Protein AF-A0A2X7FXM3-F1 (afdb_monomer)

Mean predicted aligned error: 8.16 Å

Solvent-accessible surface area (backbone atoms only — not comparable to full-atom values): 3845 Å² total; per-residue (Å²): 137,83,92,83,87,86,89,75,96,62,55,73,66,59,44,36,69,73,64,32,64,70,53,53,50,61,55,41,51,96,76,39,78,90,80,86,84,90,69,79,81,65,64,85,79,49,77,62,93,82,68,82,131

Foldseek 3Di:
DDQDDDDDPDDPVVVCVVVNPVVVCVCPPPNRDDDDDPDDDCVVVPDPPPDDD

Sequence (53 aa):
MRSVGMLTNLNYEAMKTLLGERIMDRMTMNGGRWVSFNWESWRPNVGQPGIEK

Secondary structure (DSSP, 8-state):
--------SS-HHHHHHHH-HHHHHHHHTTTPPP----PPPSGGGS--TT---

Organism: Escherichia coli (NCBI:txid562)

Radius of gyration: 16.61 Å; Cα contacts (8 Å, |Δi|>4): 11; chains: 1; bounding box: 31×22×46 Å

Structure (mm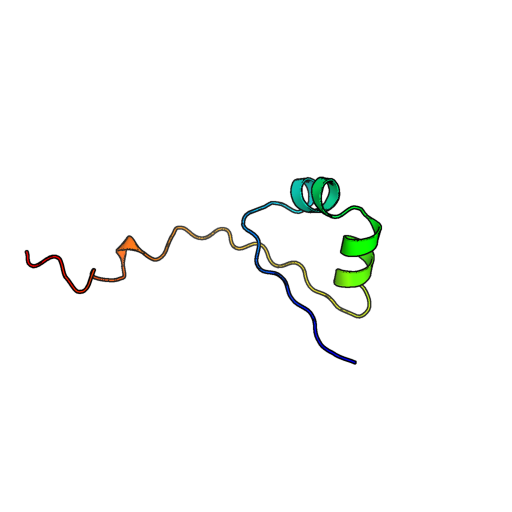CIF, N/CA/C/O backbone):
data_AF-A0A2X7FXM3-F1
#
_entry.id   AF-A0A2X7FXM3-F1
#
loop_
_atom_site.group_PDB
_atom_site.id
_atom_site.type_symbol
_atom_site.label_atom_id
_atom_site.label_alt_id
_atom_site.label_comp_id
_atom_site.label_asym_id
_atom_site.label_entity_id
_atom_site.label_seq_id
_atom_site.pdbx_PDB_ins_code
_atom_site.Cartn_x
_atom_site.Cartn_y
_atom_site.Cartn_z
_atom_site.occupancy
_atom_site.B_iso_or_equiv
_atom_site.auth_seq_id
_atom_site.auth_comp_id
_atom_site.auth_asym_id
_atom_site.auth_atom_id
_atom_site.pdbx_PDB_model_num
ATOM 1 N N . MET A 1 1 ? -19.016 -14.033 1.853 1.00 61.25 1 MET A N 1
ATOM 2 C CA . MET A 1 1 ? -18.009 -12.952 1.948 1.00 61.25 1 MET A CA 1
ATOM 3 C C . MET A 1 1 ? -17.407 -12.780 0.563 1.00 61.25 1 MET A C 1
ATOM 5 O O . MET A 1 1 ? -17.102 -13.794 -0.049 1.00 61.25 1 MET A O 1
ATOM 9 N N . ARG A 1 2 ? -17.349 -11.563 0.010 1.00 74.56 2 ARG A N 1
ATOM 10 C CA . ARG A 1 2 ? -16.738 -11.341 -1.311 1.00 74.56 2 ARG A CA 1
ATOM 11 C C . ARG A 1 2 ? -15.294 -10.908 -1.104 1.00 74.56 2 ARG A C 1
ATOM 13 O O . ARG A 1 2 ? -15.056 -9.987 -0.329 1.00 74.56 2 ARG A O 1
ATOM 20 N N . SER A 1 3 ? -14.364 -11.581 -1.769 1.00 78.12 3 SER A N 1
ATOM 21 C CA . SER A 1 3 ? -12.960 -11.183 -1.759 1.00 78.12 3 SER A CA 1
ATOM 22 C C . SER A 1 3 ? -12.809 -9.867 -2.513 1.00 78.12 3 SER A C 1
ATOM 24 O O . SER A 1 3 ? -13.318 -9.726 -3.625 1.00 78.12 3 SER A O 1
ATOM 26 N N . VAL A 1 4 ? -12.129 -8.908 -1.895 1.00 84.25 4 VAL A N 1
ATOM 27 C CA . VAL A 1 4 ? -11.771 -7.625 -2.503 1.00 84.25 4 VAL A CA 1
ATOM 28 C C . VAL A 1 4 ? -10.255 -7.544 -2.615 1.00 84.25 4 VAL A C 1
ATOM 30 O O . VAL A 1 4 ? -9.536 -8.055 -1.759 1.00 84.25 4 VAL A O 1
ATOM 33 N N . GLY A 1 5 ? -9.771 -6.926 -3.687 1.00 89.06 5 GLY A N 1
ATOM 34 C CA . GLY A 1 5 ? -8.349 -6.743 -3.948 1.00 89.06 5 GLY A CA 1
ATOM 35 C C . GLY A 1 5 ? -8.118 -5.449 -4.710 1.00 89.06 5 GLY A C 1
ATOM 36 O O . GLY A 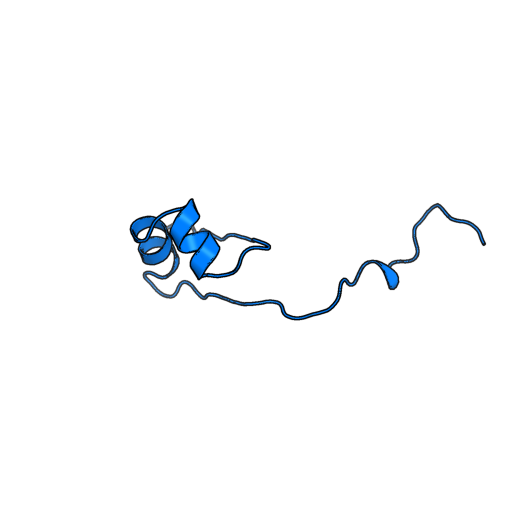1 5 ? -9.016 -4.953 -5.391 1.00 89.06 5 GLY A O 1
ATOM 37 N N . MET A 1 6 ? -6.919 -4.894 -4.573 1.00 89.06 6 MET A N 1
ATOM 38 C CA . MET A 1 6 ? -6.532 -3.648 -5.219 1.00 89.06 6 MET A CA 1
ATOM 39 C C . MET A 1 6 ? -5.126 -3.783 -5.781 1.00 89.06 6 MET A C 1
ATOM 41 O O . MET A 1 6 ? -4.236 -4.308 -5.116 1.00 89.06 6 MET A O 1
ATOM 45 N N . LEU A 1 7 ? -4.940 -3.286 -6.999 1.00 91.44 7 LEU A N 1
ATOM 46 C CA . LEU A 1 7 ? -3.633 -3.097 -7.607 1.00 91.44 7 LEU A CA 1
ATOM 47 C C . LEU A 1 7 ? -3.389 -1.597 -7.680 1.00 91.44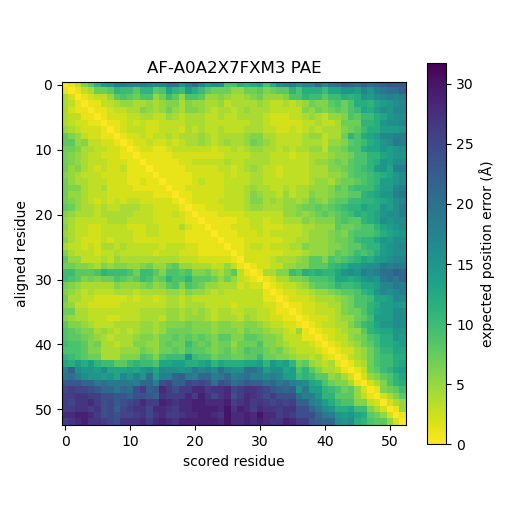 7 LEU A C 1
ATOM 49 O O . LEU A 1 7 ? -4.209 -0.857 -8.221 1.00 91.44 7 LEU A O 1
ATOM 53 N N . THR A 1 8 ? -2.288 -1.149 -7.095 1.00 89.00 8 THR A N 1
ATOM 54 C CA . THR A 1 8 ? -1.928 0.263 -7.030 1.00 89.00 8 THR A CA 1
ATOM 55 C C . THR A 1 8 ? -0.440 0.418 -7.286 1.00 89.00 8 THR A C 1
ATOM 57 O O . THR A 1 8 ? 0.354 -0.448 -6.926 1.00 89.00 8 THR A O 1
ATOM 60 N N . ASN A 1 9 ? -0.074 1.530 -7.916 1.00 89.81 9 ASN A N 1
ATOM 61 C CA . ASN A 1 9 ? 1.320 1.937 -8.068 1.00 89.81 9 ASN A CA 1
ATOM 62 C C . ASN A 1 9 ? 1.794 2.820 -6.898 1.00 89.81 9 ASN A C 1
ATOM 64 O O . ASN A 1 9 ? 2.898 3.354 -6.920 1.00 89.81 9 ASN A O 1
ATOM 68 N N . LEU A 1 10 ? 0.935 3.037 -5.900 1.00 87.38 10 LEU A N 1
ATOM 69 C CA . LEU A 1 10 ? 1.229 3.866 -4.740 1.00 87.38 10 LEU A CA 1
ATOM 70 C C . LEU A 1 10 ? 1.718 3.008 -3.573 1.00 87.38 10 LEU A C 1
ATOM 72 O O . LEU A 1 10 ? 1.269 1.881 -3.365 1.00 87.38 10 LEU A O 1
ATOM 76 N N . ASN A 1 11 ? 2.624 3.577 -2.782 1.00 88.00 11 ASN A N 1
ATOM 77 C CA . ASN A 1 11 ? 3.075 2.958 -1.542 1.00 88.00 11 ASN A CA 1
ATOM 78 C C . ASN A 1 11 ? 1.974 3.001 -0.461 1.00 88.00 11 ASN A C 1
ATOM 80 O O . ASN A 1 11 ? 0.956 3.686 -0.597 1.00 88.00 11 ASN A O 1
ATOM 84 N N . TYR A 1 12 ? 2.189 2.270 0.634 1.00 86.50 12 TYR A N 1
ATOM 85 C CA . TYR A 1 12 ? 1.213 2.160 1.720 1.00 86.50 12 TYR A CA 1
ATOM 86 C C . TYR A 1 12 ? 0.836 3.521 2.336 1.00 86.50 12 TYR A C 1
ATOM 88 O O . TYR A 1 12 ? -0.335 3.759 2.622 1.00 86.50 12 TYR A O 1
ATOM 96 N N . GLU A 1 13 ? 1.792 4.438 2.503 1.00 89.50 13 GLU A N 1
ATOM 97 C CA . GLU A 1 13 ? 1.542 5.754 3.112 1.00 89.50 13 GLU A CA 1
ATOM 98 C C . GLU A 1 13 ? 0.719 6.686 2.213 1.00 89.50 13 GLU A C 1
ATOM 100 O O . GLU A 1 13 ? -0.228 7.330 2.674 1.00 89.50 13 GL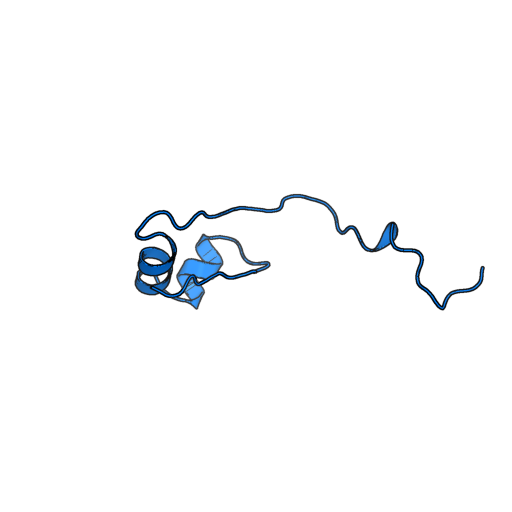U A O 1
ATOM 105 N N . ALA A 1 14 ? 1.023 6.713 0.914 1.00 89.38 14 ALA A N 1
ATOM 106 C CA . ALA A 1 14 ? 0.253 7.456 -0.076 1.00 89.38 14 ALA A CA 1
ATOM 107 C C . ALA A 1 14 ? -1.170 6.890 -0.193 1.00 89.38 14 ALA A C 1
ATOM 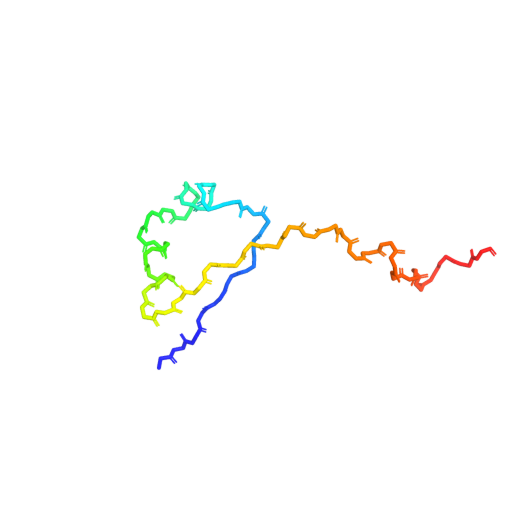109 O O . ALA A 1 14 ? -2.138 7.647 -0.243 1.00 89.38 14 ALA A O 1
ATOM 110 N N . MET A 1 15 ? -1.312 5.562 -0.145 1.00 90.88 15 MET A N 1
ATOM 111 C CA . MET A 1 15 ? -2.614 4.891 -0.115 1.00 90.88 15 MET A CA 1
ATOM 112 C C . MET A 1 15 ? -3.416 5.224 1.143 1.00 90.88 15 MET A C 1
ATOM 114 O O . MET A 1 15 ? -4.608 5.511 1.050 1.00 90.88 15 MET A O 1
ATOM 118 N N . LYS A 1 16 ? -2.767 5.241 2.310 1.00 89.81 16 LYS A N 1
ATOM 119 C CA . LYS A 1 16 ? -3.381 5.624 3.585 1.00 89.81 16 LYS A CA 1
ATOM 120 C C . LYS A 1 16 ? -3.852 7.079 3.572 1.00 89.81 16 LYS A C 1
ATOM 122 O O . LYS A 1 16 ? -4.923 7.367 4.094 1.00 89.81 16 LYS A O 1
ATOM 127 N N . THR A 1 17 ? -3.091 7.971 2.943 1.00 93.31 17 THR A N 1
ATOM 128 C CA . THR A 1 17 ? -3.463 9.386 2.783 1.00 93.31 17 THR A CA 1
ATOM 129 C C . THR A 1 17 ? -4.649 9.558 1.833 1.00 93.31 17 THR A C 1
ATOM 131 O O . THR A 1 17 ? -5.550 10.340 2.114 1.00 93.31 17 THR A O 1
ATOM 134 N N . LEU A 1 18 ? -4.677 8.808 0.728 1.00 91.94 18 LEU A N 1
ATOM 135 C CA . LEU A 1 18 ? -5.723 8.914 -0.291 1.00 91.94 18 LEU A CA 1
ATOM 136 C C . LEU A 1 18 ? -7.051 8.265 0.135 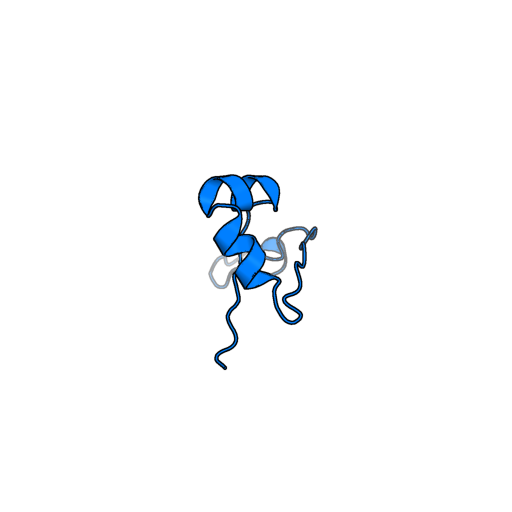1.00 91.94 18 LEU A C 1
ATOM 138 O O . LEU A 1 18 ? -8.111 8.854 -0.051 1.00 91.94 18 LEU A O 1
ATOM 142 N N . LEU A 1 19 ? -7.004 7.039 0.668 1.00 89.12 19 LEU A N 1
ATOM 143 C CA . LEU A 1 19 ? -8.192 6.246 1.016 1.00 89.12 19 LEU A CA 1
ATOM 144 C C . LEU A 1 19 ? -8.595 6.364 2.492 1.00 89.12 19 LEU A C 1
ATOM 146 O O . LEU A 1 19 ? -9.711 6.001 2.865 1.00 89.12 19 LEU A O 1
ATOM 150 N N . GLY A 1 20 ? -7.697 6.854 3.342 1.00 92.38 20 GLY A N 1
ATOM 151 C CA . GLY A 1 20 ? -7.903 6.935 4.781 1.00 92.38 20 GLY A CA 1
ATOM 152 C C . GLY A 1 20 ? -7.630 5.619 5.517 1.00 92.38 20 GLY A C 1
AT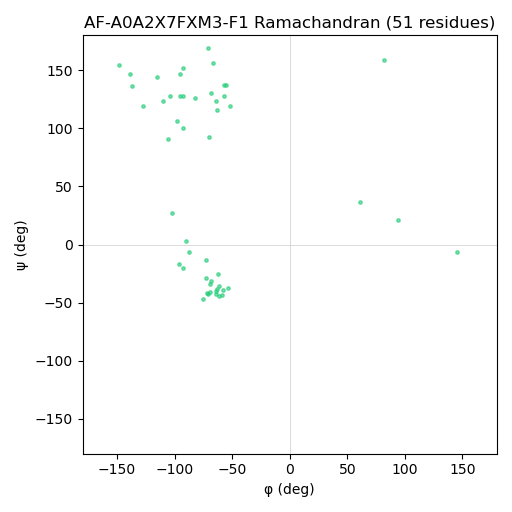OM 153 O O . GLY A 1 20 ? -7.683 4.516 4.967 1.00 92.38 20 GLY A O 1
ATOM 154 N N . GLU A 1 21 ? -7.371 5.737 6.820 1.00 89.69 21 GLU A N 1
ATOM 155 C CA . GLU A 1 21 ? -6.950 4.613 7.670 1.00 89.69 21 GLU A CA 1
ATOM 156 C C . GLU A 1 21 ? -7.994 3.493 7.743 1.00 89.69 21 GLU A C 1
ATOM 158 O O . GLU A 1 21 ? -7.652 2.314 7.751 1.00 89.69 21 GLU A O 1
ATOM 163 N N . ARG A 1 22 ? -9.283 3.852 7.744 1.00 92.19 22 ARG A N 1
ATOM 164 C CA . ARG A 1 22 ? -10.384 2.895 7.904 1.00 92.19 22 ARG A CA 1
ATOM 165 C C . ARG A 1 22 ? -10.545 1.965 6.703 1.00 92.19 22 ARG A C 1
ATOM 167 O O . ARG A 1 22 ? -10.936 0.816 6.883 1.00 92.19 22 ARG A O 1
ATOM 174 N N . ILE A 1 23 ? -10.274 2.440 5.487 1.00 89.19 23 ILE A N 1
ATOM 1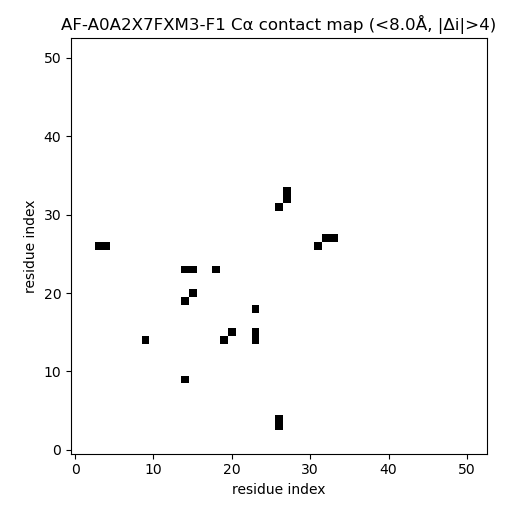75 C CA . ILE A 1 23 ? -10.336 1.586 4.293 1.00 89.19 23 ILE A CA 1
ATOM 176 C C . ILE A 1 23 ? -9.162 0.606 4.306 1.00 89.19 23 ILE A C 1
ATOM 178 O O . ILE A 1 23 ? -9.361 -0.583 4.061 1.00 89.19 23 ILE A O 1
ATOM 182 N N . MET A 1 24 ? -7.972 1.082 4.678 1.00 88.81 24 MET A N 1
ATOM 183 C CA . MET A 1 24 ? -6.781 0.240 4.813 1.00 88.81 24 MET A CA 1
ATOM 184 C C . MET A 1 24 ? -6.974 -0.854 5.873 1.00 88.81 24 MET A C 1
ATOM 186 O O . MET A 1 24 ? -6.691 -2.015 5.594 1.00 88.81 24 MET A O 1
ATOM 190 N N . ASP A 1 25 ? -7.537 -0.511 7.036 1.00 89.00 25 ASP A N 1
ATOM 191 C CA . ASP A 1 25 ? -7.867 -1.462 8.109 1.00 89.00 25 ASP A CA 1
ATOM 192 C C . ASP A 1 25 ? -8.844 -2.553 7.637 1.00 89.00 25 ASP A C 1
ATOM 194 O O . ASP A 1 25 ? -8.637 -3.744 7.859 1.00 89.00 25 ASP A O 1
ATOM 198 N N . ARG A 1 26 ? -9.883 -2.182 6.879 1.00 89.25 26 ARG A N 1
ATOM 199 C CA . ARG A 1 26 ? -10.834 -3.157 6.318 1.00 89.25 26 ARG A CA 1
ATOM 200 C C . ARG A 1 26 ? -10.227 -4.047 5.245 1.00 89.25 26 ARG A C 1
ATOM 202 O O . ARG A 1 26 ? -10.658 -5.189 5.112 1.00 89.25 26 ARG A O 1
ATOM 209 N N . MET A 1 27 ? -9.265 -3.534 4.484 1.00 85.81 27 MET A N 1
ATOM 210 C CA . MET A 1 27 ? -8.571 -4.305 3.458 1.00 85.81 27 MET A CA 1
ATOM 211 C C . MET A 1 27 ? -7.600 -5.332 4.035 1.00 85.81 27 MET A C 1
ATOM 213 O O . MET A 1 27 ? -7.375 -6.347 3.385 1.00 85.81 27 MET A O 1
ATOM 217 N N . THR A 1 28 ? -7.034 -5.094 5.219 1.00 83.44 28 THR A N 1
ATOM 218 C CA . THR A 1 28 ? -6.126 -6.031 5.904 1.00 83.44 28 THR A CA 1
ATOM 219 C C . THR A 1 28 ? -6.859 -6.966 6.873 1.00 83.44 28 THR A C 1
ATOM 221 O O . THR A 1 28 ? -6.359 -8.049 7.190 1.00 83.44 28 THR A O 1
ATOM 224 N N . MET A 1 29 ? -8.069 -6.599 7.306 1.00 86.25 29 MET A N 1
ATOM 225 C CA . MET A 1 29 ? -8.915 -7.405 8.188 1.00 86.25 29 MET A CA 1
ATOM 226 C C . MET A 1 29 ? -9.167 -8.815 7.619 1.00 86.25 29 MET A C 1
ATOM 228 O O . MET A 1 29 ? -9.476 -8.983 6.442 1.00 86.25 29 MET A O 1
ATOM 232 N N . ASN A 1 30 ? -9.094 -9.837 8.480 1.00 79.19 30 ASN A N 1
ATOM 233 C CA . ASN A 1 30 ? -9.307 -11.253 8.134 1.00 79.19 30 ASN A CA 1
ATOM 234 C C . ASN A 1 30 ? -8.330 -11.827 7.087 1.00 79.19 30 ASN A C 1
ATOM 236 O O . ASN A 1 30 ? -8.710 -12.674 6.280 1.00 79.19 30 ASN A O 1
ATOM 240 N N . GLY A 1 31 ? -7.063 -11.401 7.124 1.00 78.06 31 GLY A N 1
ATOM 241 C CA . GLY A 1 31 ? -5.995 -12.011 6.321 1.00 78.06 31 GLY A CA 1
ATOM 242 C C . GLY A 1 31 ? -5.743 -11.329 4.977 1.00 78.06 31 GLY A C 1
ATOM 243 O O . GLY A 1 31 ? -5.156 -11.935 4.081 1.00 78.06 31 GLY A O 1
ATOM 244 N N . GLY A 1 32 ? -6.159 -10.070 4.827 1.00 83.00 32 GLY A N 1
ATOM 245 C CA . GLY A 1 32 ? -5.764 -9.258 3.685 1.00 83.00 32 GLY A CA 1
ATOM 246 C C . GLY A 1 32 ? -4.257 -9.016 3.687 1.00 83.00 32 GLY A C 1
ATOM 247 O O . GLY A 1 32 ? -3.693 -8.525 4.665 1.00 83.00 32 GLY A O 1
ATOM 248 N N . ARG A 1 33 ? -3.588 -9.389 2.594 1.00 85.81 33 ARG A N 1
ATOM 249 C CA . ARG A 1 33 ? -2.131 -9.300 2.472 1.00 85.81 33 ARG A CA 1
ATOM 250 C C . ARG A 1 33 ? -1.737 -8.117 1.603 1.00 85.81 33 ARG A C 1
ATOM 252 O O . ARG A 1 33 ? -2.165 -8.013 0.457 1.00 85.81 33 ARG A O 1
ATOM 259 N N . TRP A 1 34 ? -0.851 -7.282 2.131 1.00 87.00 34 TRP A N 1
ATOM 260 C CA . TRP A 1 34 ? -0.143 -6.289 1.336 1.00 87.00 34 TRP A CA 1
ATOM 261 C C . TRP A 1 34 ? 1.062 -6.942 0.652 1.00 87.00 34 TRP A C 1
ATOM 263 O O . TRP A 1 34 ? 1.888 -7.577 1.312 1.00 87.00 34 TRP A O 1
ATOM 273 N N . VAL A 1 35 ? 1.159 -6.802 -0.669 1.00 87.25 35 VAL A N 1
ATOM 274 C CA . VAL A 1 35 ? 2.277 -7.319 -1.467 1.00 87.25 35 VAL A CA 1
ATOM 275 C C . VAL A 1 35 ? 2.834 -6.175 -2.302 1.00 87.25 35 VAL A C 1
ATOM 277 O O . VAL A 1 35 ? 2.124 -5.607 -3.126 1.00 87.25 35 VAL A O 1
ATOM 280 N N . SER A 1 36 ? 4.105 -5.846 -2.080 1.00 88.50 36 SER A N 1
ATOM 281 C CA . SER A 1 36 ? 4.824 -4.842 -2.865 1.00 88.50 36 SER A CA 1
ATOM 282 C C . SER A 1 36 ? 5.568 -5.516 -4.016 1.00 88.50 36 SER A C 1
ATOM 284 O O . SER A 1 36 ? 6.337 -6.453 -3.793 1.00 88.50 36 SER A O 1
ATOM 286 N N . PHE A 1 37 ? 5.361 -5.026 -5.237 1.00 88.75 37 PHE A N 1
ATOM 287 C CA . PHE A 1 37 ? 6.091 -5.470 -6.422 1.00 88.75 37 PHE A CA 1
ATOM 288 C C . PHE A 1 37 ? 7.236 -4.498 -6.706 1.00 88.75 37 PHE A C 1
ATOM 290 O O . PHE A 1 37 ? 7.004 -3.389 -7.173 1.00 88.75 37 PHE A O 1
ATOM 297 N N . ASN A 1 38 ? 8.468 -4.926 -6.430 1.00 88.12 38 ASN A N 1
ATOM 298 C CA . ASN A 1 38 ? 9.677 -4.112 -6.617 1.00 88.12 38 ASN A CA 1
ATOM 299 C C . ASN A 1 38 ? 10.451 -4.506 -7.890 1.00 88.12 38 ASN A C 1
ATOM 301 O O . ASN A 1 38 ? 11.674 -4.400 -7.931 1.00 88.12 38 ASN A O 1
ATOM 305 N N . TRP A 1 39 ? 9.761 -5.039 -8.899 1.00 89.81 39 TRP A N 1
ATOM 306 C CA . TRP A 1 39 ? 10.379 -5.481 -10.149 1.00 89.81 39 TRP A CA 1
ATOM 307 C C . TRP A 1 39 ? 10.352 -4.378 -11.203 1.00 89.81 39 TRP A C 1
ATOM 309 O O . TRP A 1 39 ? 9.452 -3.538 -11.220 1.00 89.81 39 TRP A O 1
ATOM 319 N N . GLU A 1 40 ? 11.324 -4.412 -12.111 1.00 84.12 40 GLU A N 1
ATOM 320 C CA . GLU A 1 40 ? 11.307 -3.561 -13.295 1.00 84.12 40 GLU A CA 1
ATOM 321 C C . GLU A 1 40 ? 10.156 -3.942 -14.236 1.00 84.12 40 GLU A C 1
ATOM 323 O O . GLU A 1 40 ? 9.639 -5.064 -14.226 1.00 84.12 40 GLU A O 1
ATOM 328 N N . SER A 1 41 ? 9.733 -2.984 -15.061 1.00 80.94 41 SER A N 1
ATOM 329 C CA . SER A 1 41 ? 8.665 -3.197 -16.037 1.00 80.94 41 SER A CA 1
ATOM 330 C C . SER A 1 41 ? 9.011 -4.355 -16.971 1.00 80.94 41 SER A C 1
ATOM 332 O O . SER A 1 41 ? 10.046 -4.337 -17.627 1.00 80.94 41 SER A O 1
ATOM 334 N N . TRP A 1 42 ? 8.102 -5.323 -17.107 1.00 83.62 42 TRP A N 1
ATOM 335 C CA . TRP A 1 42 ? 8.258 -6.435 -18.053 1.00 83.62 42 TRP A CA 1
ATOM 336 C C . TRP A 1 42 ? 8.057 -6.020 -19.522 1.00 83.62 42 TRP A C 1
ATOM 338 O O . TRP A 1 42 ? 8.396 -6.767 -20.436 1.00 83.62 42 TRP A O 1
ATOM 348 N N . ARG A 1 43 ? 7.519 -4.819 -19.782 1.00 79.00 43 ARG A N 1
ATOM 349 C CA . ARG A 1 43 ? 7.162 -4.356 -21.138 1.00 79.00 43 ARG A CA 1
ATOM 350 C C . ARG A 1 43 ? 8.298 -4.430 -22.177 1.00 79.00 43 ARG A C 1
ATOM 352 O O . ARG A 1 43 ? 7.975 -4.792 -23.302 1.00 79.00 43 ARG A O 1
ATOM 359 N N . PRO A 1 44 ? 9.581 -4.153 -21.863 1.00 76.25 44 PRO A N 1
ATOM 360 C CA . PRO A 1 44 ? 10.680 -4.292 -22.826 1.00 76.25 44 PRO A CA 1
ATOM 361 C C . PRO A 1 44 ? 10.889 -5.725 -23.339 1.00 76.25 44 PRO A C 1
ATOM 363 O O . PRO A 1 44 ? 11.380 -5.907 -24.447 1.00 76.25 44 PRO A O 1
ATOM 366 N N . ASN A 1 45 ? 10.488 -6.738 -22.562 1.00 72.12 45 ASN A N 1
ATOM 367 C CA . ASN A 1 45 ? 10.601 -8.154 -22.932 1.00 72.12 45 ASN A CA 1
ATOM 368 C C . ASN A 1 45 ? 9.387 -8.657 -23.724 1.00 72.12 45 ASN A C 1
ATOM 370 O O . ASN A 1 45 ? 9.374 -9.792 -24.201 1.00 72.12 45 ASN A O 1
ATOM 374 N N . VAL A 1 46 ? 8.357 -7.821 -23.868 1.00 70.31 46 VAL A N 1
ATOM 375 C CA . VAL A 1 46 ? 7.211 -8.086 -24.730 1.00 70.31 46 VAL A CA 1
ATOM 376 C C . VAL A 1 46 ? 7.534 -7.442 -26.072 1.00 70.31 46 VAL A C 1
ATOM 378 O O . VAL A 1 46 ? 7.433 -6.224 -26.215 1.00 70.31 46 VAL A O 1
ATOM 381 N N . GLY A 1 47 ? 7.974 -8.242 -27.047 1.00 64.69 47 GLY A N 1
ATOM 382 C C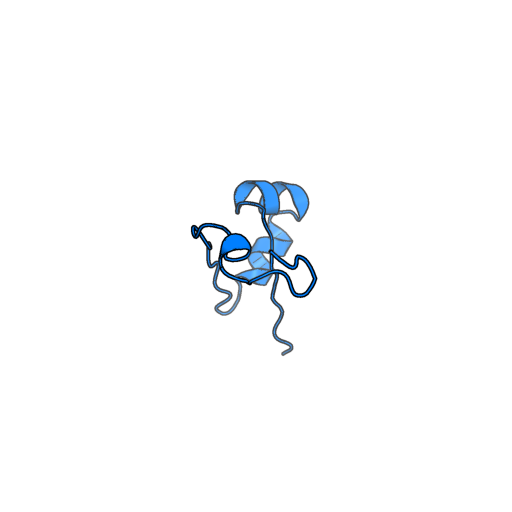A . GLY A 1 47 ? 8.157 -7.754 -28.414 1.00 64.69 47 GLY A CA 1
ATOM 383 C C . GLY A 1 47 ? 6.871 -7.064 -28.856 1.00 64.69 47 GLY A C 1
ATOM 384 O O . GLY A 1 47 ? 5.811 -7.685 -28.814 1.00 64.69 47 GLY A O 1
ATOM 385 N N . GLN A 1 48 ? 6.938 -5.771 -29.179 1.00 64.88 48 GLN A N 1
ATOM 386 C CA . GLN A 1 48 ? 5.753 -5.019 -29.577 1.00 64.88 48 GLN A CA 1
ATOM 387 C C . GLN A 1 48 ? 5.222 -5.643 -30.875 1.00 64.88 48 GLN A C 1
ATOM 389 O O . GLN A 1 48 ? 5.937 -5.603 -31.880 1.00 64.88 48 GLN A O 1
ATOM 394 N N . PRO A 1 49 ? 4.013 -6.235 -30.892 1.00 57.97 49 PRO A N 1
ATOM 395 C CA . PRO A 1 49 ? 3.423 -6.708 -32.132 1.00 57.97 49 PRO A CA 1
ATOM 396 C C . PRO A 1 49 ? 3.045 -5.470 -32.953 1.00 57.97 49 PRO A C 1
ATOM 398 O O . PRO A 1 49 ? 1.987 -4.883 -32.742 1.00 57.97 49 PRO A O 1
ATOM 401 N N . GLY A 1 50 ? 3.952 -5.014 -33.818 1.00 60.97 50 GLY A N 1
ATOM 402 C CA . GLY A 1 50 ? 3.728 -3.849 -34.678 1.00 60.97 50 GLY A CA 1
ATOM 403 C C . GLY A 1 50 ? 4.945 -2.972 -34.970 1.00 60.97 50 GLY A C 1
ATOM 404 O O . GLY A 1 50 ? 4.825 -2.074 -35.794 1.00 60.97 50 GLY A O 1
ATOM 405 N N . ILE A 1 51 ? 6.105 -3.214 -34.349 1.00 62.16 51 ILE A N 1
ATOM 406 C CA . ILE A 1 51 ? 7.364 -2.603 -34.799 1.00 62.16 51 ILE A CA 1
ATOM 407 C C . ILE A 1 51 ? 8.172 -3.703 -35.488 1.00 62.16 51 ILE A C 1
ATOM 409 O O . ILE A 1 51 ? 8.896 -4.456 -34.834 1.00 62.16 51 ILE A O 1
ATOM 413 N N . GLU A 1 52 ? 7.978 -3.839 -36.803 1.00 54.75 52 GLU A N 1
ATOM 414 C CA . GLU A 1 52 ? 8.942 -4.538 -37.658 1.00 54.75 52 GLU A CA 1
ATOM 415 C C . GLU A 1 52 ? 10.313 -3.867 -37.504 1.00 54.75 52 GLU A C 1
ATOM 417 O O . GLU A 1 52 ? 10.407 -2.641 -37.411 1.00 54.75 52 GLU A O 1
ATOM 422 N N . LYS A 1 53 ? 11.355 -4.696 -37.400 1.00 55.88 53 LYS A N 1
ATOM 423 C CA . LYS A 1 53 ? 12.748 -4.248 -37.374 1.00 55.88 53 LYS A CA 1
ATOM 424 C C . LYS A 1 53 ? 13.184 -3.726 -38.733 1.00 55.88 53 LYS A C 1
ATOM 426 O O . LYS A 1 53 ? 12.782 -4.348 -39.739 1.00 55.88 53 LYS A O 1
#

pLDDT: mean 82.1, std 10.56, range [54.75, 93.31]